Protein AF-A0A662HTF5-F1 (afdb_monomer_lite)

Secondary structure (DSSP, 8-state):
--HHHHHHHHHHHHHHHHHHHHHTT-PPPSEEEEEEEEEEEEETTTEEEEEEEEEEEEEEEEEEEEEEEEEE-SS-SEEEEESS--SEEEEETTEEEEEEEEEEEEEEEEEEEEEE-

Sequence (117 aa):
MDAESLAVACIILLLMFAFLSSTVAFSLPLEVTKNISRKVMIVPGKGVVYSETFVSITVEGKGIFSLADKTFVNGVDRVEFTGDRPERYFVDGGFVKVYWENVCVDGRKVINYKIVE

Foldseek 3Di:
DDPVVVVVVVVVVVVVVVVVVVVVPPKDFPDKDKDKDKDWDQDPPPGTPWIKIKIKIKTFDAFWDKDKDKDAADDFPDKAWDDDAFPDWDQDPRIIITIHGRDGDDGMDMTMMMTID

Radius of gyration: 23.74 Å; chains: 1; bounding box: 65×21×71 Å

Structure (mmCIF, N/CA/C/O backbone):
data_AF-A0A662HTF5-F1
#
_entry.id   AF-A0A662HTF5-F1
#
loop_
_atom_site.group_PDB
_atom_site.id
_atom_site.type_symbol
_atom_site.label_atom_id
_atom_site.label_alt_id
_atom_site.label_comp_id
_atom_site.label_asym_id
_atom_site.label_entity_id
_atom_site.label_seq_id
_atom_site.pdbx_PDB_ins_code
_atom_site.Cartn_x
_atom_site.Cartn_y
_atom_site.Cartn_z
_atom_site.occupancy
_atom_site.B_iso_or_equiv
_atom_site.auth_seq_id
_atom_site.auth_comp_id
_atom_site.auth_asym_id
_atom_site.auth_atom_id
_atom_site.pdbx_PDB_model_num
ATOM 1 N N . MET A 1 1 ? 45.697 1.147 -38.618 1.00 60.81 1 MET A N 1
ATOM 2 C CA . MET A 1 1 ? 44.272 0.828 -38.419 1.00 60.81 1 MET A CA 1
ATOM 3 C C . MET A 1 1 ? 43.563 1.298 -39.670 1.00 60.81 1 MET A C 1
ATOM 5 O O . MET A 1 1 ? 43.687 2.473 -39.995 1.00 60.81 1 MET A O 1
ATOM 9 N N . ASP A 1 2 ? 42.994 0.381 -40.441 1.00 83.12 2 ASP A N 1
ATOM 10 C CA . ASP A 1 2 ? 42.270 0.711 -41.670 1.00 83.12 2 ASP A CA 1
ATOM 11 C C . ASP A 1 2 ? 40.880 1.286 -41.345 1.00 83.12 2 ASP A C 1
ATOM 13 O O . ASP A 1 2 ? 40.385 1.194 -40.217 1.00 83.12 2 ASP A O 1
ATOM 17 N N . ALA A 1 3 ? 40.273 1.952 -42.330 1.00 79.81 3 ALA A N 1
ATOM 18 C CA . ALA A 1 3 ? 38.969 2.597 -42.174 1.00 79.81 3 ALA A CA 1
ATOM 19 C C . ALA A 1 3 ? 37.864 1.596 -41.789 1.00 79.81 3 ALA A C 1
ATOM 21 O O . ALA A 1 3 ? 36.930 1.948 -41.070 1.00 79.81 3 ALA A O 1
ATOM 22 N N . GLU A 1 4 ? 38.008 0.341 -42.215 1.00 82.50 4 GLU A N 1
ATOM 23 C CA . GLU A 1 4 ? 37.088 -0.750 -41.901 1.00 82.50 4 GLU A CA 1
ATOM 24 C C . GLU A 1 4 ? 37.171 -1.153 -40.424 1.00 82.50 4 GLU A C 1
ATOM 26 O O . GLU A 1 4 ? 36.140 -1.219 -39.752 1.00 82.50 4 GLU A O 1
ATOM 31 N N . SER A 1 5 ? 38.376 -1.308 -39.864 1.00 84.38 5 SER A N 1
ATOM 32 C CA . SER A 1 5 ? 38.553 -1.590 -38.431 1.00 84.38 5 SER A CA 1
ATOM 33 C C . SER A 1 5 ? 38.030 -0.456 -37.547 1.00 84.38 5 SER A C 1
ATOM 35 O O . SER A 1 5 ? 37.474 -0.713 -36.478 1.00 84.38 5 SER A O 1
ATOM 37 N N . LEU A 1 6 ? 38.171 0.800 -37.987 1.00 86.62 6 LEU A N 1
ATOM 38 C CA . LEU A 1 6 ? 37.622 1.958 -37.276 1.00 86.62 6 LEU A CA 1
ATOM 39 C C . LEU A 1 6 ? 36.083 1.943 -37.289 1.00 86.62 6 LEU A C 1
ATOM 41 O O . LEU A 1 6 ? 35.461 2.153 -36.249 1.00 86.62 6 LEU A O 1
ATOM 45 N N . ALA A 1 7 ? 35.468 1.645 -38.438 1.00 88.25 7 ALA A N 1
ATOM 46 C CA . ALA A 1 7 ? 34.015 1.567 -38.571 1.00 88.25 7 ALA A CA 1
ATOM 47 C C . ALA A 1 7 ? 33.415 0.452 -37.700 1.00 88.25 7 ALA A C 1
ATOM 49 O O . ALA A 1 7 ? 32.423 0.676 -37.004 1.00 88.25 7 ALA A O 1
ATOM 50 N N . VAL A 1 8 ? 34.049 -0.725 -37.672 1.00 91.62 8 VAL A N 1
ATOM 51 C CA . VAL A 1 8 ? 33.624 -1.850 -36.824 1.00 91.62 8 VAL A CA 1
ATOM 52 C C . VAL A 1 8 ? 33.725 -1.488 -35.341 1.00 91.62 8 VAL A C 1
ATOM 54 O O . VAL A 1 8 ? 32.776 -1.720 -34.590 1.00 91.62 8 VAL A O 1
ATOM 57 N N . ALA A 1 9 ? 34.822 -0.854 -34.916 1.00 89.75 9 ALA A N 1
ATOM 58 C CA . ALA A 1 9 ? 34.984 -0.399 -33.536 1.00 89.75 9 ALA A CA 1
ATOM 59 C C . ALA A 1 9 ? 33.907 0.625 -33.133 1.00 89.75 9 ALA A C 1
ATOM 61 O O . ALA A 1 9 ? 33.345 0.531 -32.040 1.00 89.75 9 ALA A O 1
ATOM 62 N N . CYS A 1 10 ? 33.564 1.561 -34.024 1.00 89.31 10 CYS A N 1
ATOM 63 C CA . CYS A 1 10 ? 32.491 2.527 -33.789 1.00 89.31 10 CYS A CA 1
ATOM 64 C C . CYS A 1 10 ? 31.121 1.854 -33.647 1.00 89.31 10 CYS A C 1
ATOM 66 O O . CYS A 1 10 ? 30.375 2.213 -32.740 1.00 89.31 10 CYS A O 1
ATOM 68 N N . ILE A 1 11 ? 30.794 0.868 -34.489 1.00 93.19 11 ILE A N 1
ATOM 69 C CA . ILE A 1 11 ? 29.520 0.133 -34.410 1.00 93.19 11 ILE A CA 1
ATOM 70 C C . ILE A 1 11 ? 29.416 -0.631 -33.086 1.00 93.19 11 ILE A C 1
ATOM 72 O O . ILE A 1 11 ? 28.385 -0.558 -32.419 1.00 93.19 11 ILE A O 1
ATOM 76 N N . ILE A 1 12 ? 30.485 -1.319 -32.672 1.00 92.38 12 ILE A N 1
ATOM 77 C CA . ILE A 1 12 ? 30.524 -2.048 -31.395 1.00 92.38 12 ILE A CA 1
ATOM 78 C C . ILE A 1 12 ? 30.330 -1.084 -30.220 1.00 92.38 12 ILE A C 1
ATOM 80 O O . ILE A 1 12 ? 29.531 -1.361 -29.326 1.00 92.38 12 ILE A O 1
ATOM 84 N N . LEU A 1 13 ? 31.004 0.070 -30.240 1.00 91.31 13 LEU A N 1
ATOM 85 C CA . LEU A 1 13 ? 30.858 1.092 -29.204 1.00 91.31 13 LEU A CA 1
ATOM 86 C C . LEU A 1 13 ? 29.418 1.625 -29.134 1.00 91.31 13 LEU A C 1
ATOM 88 O O . LEU A 1 13 ? 28.883 1.807 -28.043 1.00 91.31 13 LEU A O 1
ATOM 92 N N . LEU A 1 14 ? 28.777 1.837 -30.285 1.00 91.88 14 LEU A N 1
ATOM 93 C CA . LEU A 1 14 ? 27.408 2.348 -30.388 1.00 91.88 14 LEU A CA 1
ATOM 94 C C . LEU A 1 14 ? 26.386 1.324 -29.876 1.00 91.88 14 LEU A C 1
ATOM 96 O O . LEU A 1 14 ? 25.476 1.681 -29.128 1.00 91.88 14 LEU A O 1
ATOM 100 N N . LEU A 1 15 ? 26.583 0.043 -30.199 1.00 90.00 15 LE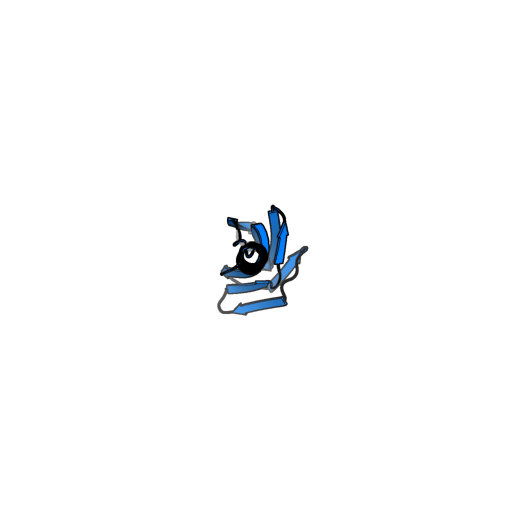U A N 1
ATOM 101 C CA . LEU A 1 15 ? 25.787 -1.062 -29.662 1.00 90.00 15 LEU A CA 1
ATOM 102 C C . LEU A 1 15 ? 25.965 -1.202 -28.148 1.00 90.00 15 LEU A C 1
ATOM 104 O O . LEU A 1 15 ? 24.976 -1.350 -27.435 1.00 90.00 15 LEU A O 1
ATOM 108 N N . MET A 1 16 ? 27.196 -1.088 -27.640 1.00 87.38 16 MET A N 1
ATOM 109 C CA . MET A 1 16 ? 27.455 -1.071 -26.199 1.00 87.38 16 MET A CA 1
ATOM 110 C C . MET A 1 16 ? 26.764 0.105 -25.507 1.00 87.38 16 MET A C 1
ATOM 112 O O . MET A 1 16 ? 26.178 -0.084 -24.445 1.00 87.38 16 MET A O 1
ATOM 116 N N . PHE A 1 17 ? 26.790 1.300 -26.103 1.00 83.94 17 PHE A N 1
ATOM 117 C CA . PHE A 1 17 ? 26.126 2.483 -25.552 1.00 83.94 17 PHE A CA 1
ATOM 118 C C . PHE A 1 17 ? 24.601 2.333 -25.536 1.00 83.94 17 PHE A C 1
ATOM 120 O O . PHE A 1 17 ? 23.962 2.690 -24.547 1.00 83.9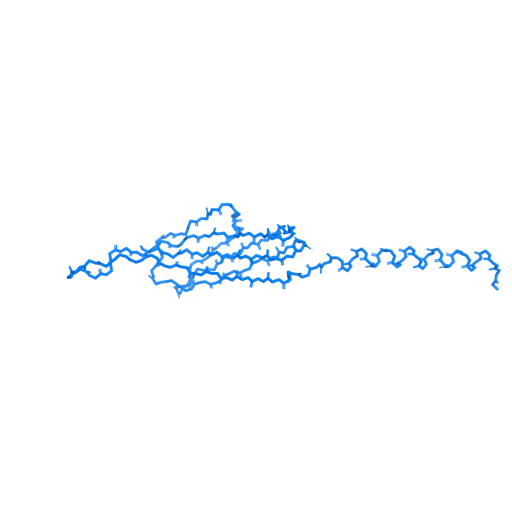4 17 PHE A O 1
ATOM 127 N N . ALA A 1 18 ? 24.021 1.770 -26.600 1.00 81.06 18 ALA A N 1
ATOM 128 C CA . ALA A 1 18 ? 22.594 1.463 -26.678 1.00 81.06 18 ALA A CA 1
ATOM 129 C C . ALA A 1 18 ? 22.176 0.394 -25.653 1.00 81.06 18 ALA A C 1
ATOM 131 O O . ALA A 1 18 ? 21.107 0.486 -25.050 1.00 81.06 18 ALA A O 1
ATOM 132 N N . PHE A 1 19 ? 23.034 -0.599 -25.410 1.00 77.12 19 PHE A N 1
ATOM 133 C CA . PHE A 1 19 ? 22.785 -1.615 -24.392 1.00 77.12 19 PHE A CA 1
ATOM 134 C C . PHE A 1 19 ? 22.884 -1.021 -22.980 1.00 77.12 19 PHE A C 1
ATOM 136 O O . PHE A 1 19 ? 21.988 -1.230 -22.164 1.00 77.12 19 PHE A O 1
ATOM 143 N N . LEU A 1 20 ? 23.903 -0.199 -22.703 1.00 72.06 20 LEU A N 1
ATOM 144 C CA . LEU A 1 20 ? 24.056 0.477 -21.411 1.00 72.06 20 LEU A CA 1
ATOM 145 C C . LEU A 1 20 ? 22.878 1.411 -21.110 1.00 72.06 20 LEU A C 1
ATOM 147 O O . LEU A 1 20 ? 22.326 1.351 -20.013 1.00 72.06 20 LEU A O 1
ATOM 151 N N . SER A 1 21 ? 22.446 2.230 -22.072 1.00 64.38 21 SER A N 1
ATOM 152 C CA . SER A 1 21 ? 21.323 3.154 -21.871 1.00 64.38 21 SER A CA 1
ATOM 153 C C . SER A 1 21 ? 20.007 2.426 -21.585 1.00 64.38 21 SER A C 1
ATOM 155 O O . SER A 1 21 ? 19.214 2.908 -20.777 1.00 64.38 21 SER A O 1
ATOM 157 N N . SER A 1 22 ? 19.809 1.230 -22.149 1.00 60.09 22 SER A N 1
ATOM 158 C CA . SER A 1 22 ? 18.644 0.393 -21.839 1.00 60.09 22 SER A CA 1
ATOM 159 C C . SER A 1 22 ? 18.644 -0.133 -20.397 1.00 60.09 22 SER A C 1
ATOM 161 O O . SER A 1 22 ? 17.584 -0.261 -19.789 1.00 60.09 22 SER A O 1
ATOM 163 N N . THR A 1 23 ? 19.822 -0.367 -19.808 1.00 55.69 23 THR A N 1
ATOM 164 C CA . THR A 1 23 ? 19.944 -0.863 -18.425 1.00 55.69 23 THR A CA 1
ATOM 165 C C . THR A 1 23 ? 19.801 0.226 -17.362 1.00 55.69 23 THR A C 1
ATOM 167 O O . THR A 1 23 ? 19.430 -0.076 -16.234 1.00 55.69 23 THR A O 1
ATOM 170 N N . VAL A 1 24 ? 20.019 1.503 -17.699 1.00 52.19 24 VAL A N 1
ATOM 171 C CA . VAL A 1 24 ? 19.830 2.631 -16.759 1.00 52.19 24 VAL A CA 1
ATOM 172 C C . VAL A 1 24 ? 18.341 2.960 -16.545 1.00 52.19 24 VAL A C 1
ATOM 174 O O . VAL A 1 24 ? 17.990 3.746 -15.671 1.00 52.19 24 VAL A O 1
ATOM 177 N N . ALA A 1 25 ? 17.430 2.292 -17.259 1.00 50.84 25 ALA A N 1
ATOM 178 C CA . ALA A 1 25 ? 15.989 2.395 -17.039 1.00 50.84 25 ALA A CA 1
ATOM 179 C C . ALA A 1 25 ? 15.474 1.614 -15.806 1.00 50.84 25 ALA A C 1
ATOM 181 O O . ALA A 1 25 ? 14.269 1.398 -15.681 1.00 50.84 25 ALA A O 1
ATOM 182 N N . PHE A 1 26 ? 16.343 1.245 -14.857 1.00 52.50 26 PHE A N 1
ATOM 183 C CA . PHE A 1 26 ? 15.935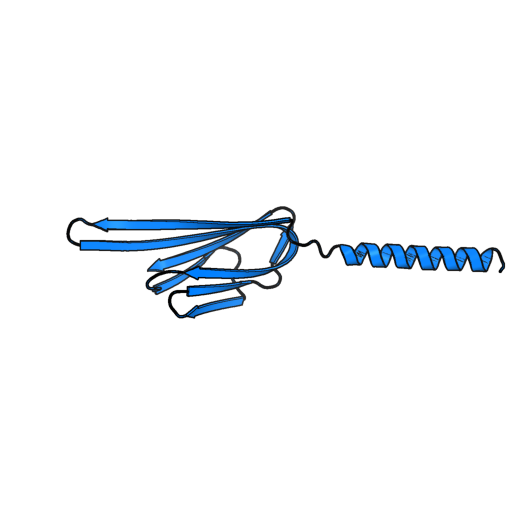 1.043 -13.463 1.00 52.50 26 PHE A CA 1
ATOM 184 C C . PHE A 1 26 ? 15.606 2.411 -12.859 1.00 52.50 26 PHE A C 1
ATOM 186 O O . PHE A 1 26 ? 16.363 2.969 -12.065 1.00 52.50 26 PHE A O 1
ATOM 193 N N . SER A 1 27 ? 14.495 3.004 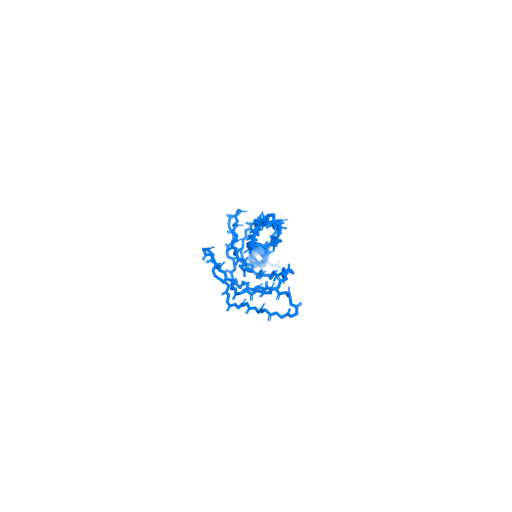-13.302 1.00 57.91 27 SER A N 1
ATOM 194 C CA . SER A 1 27 ? 14.019 4.242 -12.702 1.00 57.91 27 SER A CA 1
ATOM 195 C C . SER A 1 27 ? 13.627 3.911 -11.270 1.00 57.91 27 SER A C 1
ATOM 197 O O . SER A 1 27 ? 12.873 2.971 -11.053 1.00 57.91 27 SER A O 1
ATOM 199 N N . LEU A 1 28 ? 14.215 4.608 -10.301 1.00 62.09 28 LEU A N 1
ATOM 200 C CA . LEU A 1 28 ? 13.739 4.642 -8.920 1.00 62.09 28 LEU A CA 1
ATOM 201 C C . LEU A 1 28 ? 12.343 5.292 -8.910 1.00 62.09 28 LEU A C 1
ATOM 203 O O . LEU A 1 28 ? 12.057 6.096 -9.805 1.00 62.09 28 LEU A O 1
ATOM 207 N N . PRO A 1 29 ? 11.467 4.984 -7.935 1.00 67.06 29 PRO A N 1
ATOM 208 C CA . PRO A 1 29 ? 10.217 5.721 -7.835 1.00 67.06 29 PRO A CA 1
ATOM 209 C C . PRO A 1 29 ? 10.567 7.198 -7.618 1.00 67.06 29 PRO A C 1
ATOM 211 O O . PRO A 1 29 ? 11.420 7.524 -6.792 1.00 67.06 29 PRO A O 1
ATOM 214 N N . LEU A 1 30 ? 9.953 8.073 -8.411 1.00 77.44 30 LEU A N 1
ATOM 215 C CA . LEU A 1 30 ? 10.161 9.517 -8.346 1.00 77.44 30 LEU A CA 1
ATOM 216 C C . LEU A 1 30 ? 9.706 10.048 -6.985 1.00 77.44 30 LEU A C 1
ATOM 218 O O . LEU A 1 30 ? 10.394 10.859 -6.369 1.00 77.44 30 LEU A O 1
ATOM 222 N N . GLU A 1 31 ? 8.564 9.548 -6.516 1.00 87.31 31 GLU A N 1
ATOM 223 C CA . GLU A 1 31 ? 7.976 9.919 -5.238 1.00 87.31 31 GLU A CA 1
ATOM 224 C C . GLU A 1 31 ? 7.202 8.739 -4.638 1.00 87.31 31 GLU A C 1
ATOM 226 O O . GLU A 1 31 ? 6.541 7.975 -5.346 1.00 87.31 31 GLU A O 1
ATOM 231 N N . VAL A 1 32 ? 7.281 8.587 -3.313 1.00 91.12 32 VAL A N 1
ATOM 232 C CA . VAL A 1 32 ? 6.442 7.656 -2.551 1.00 91.12 32 VAL A CA 1
ATOM 233 C C . VAL A 1 32 ? 5.786 8.419 -1.407 1.00 91.12 32 VAL A C 1
ATOM 235 O O . VAL A 1 32 ? 6.460 8.856 -0.474 1.00 91.12 32 VAL A O 1
ATOM 238 N N . THR A 1 33 ? 4.463 8.546 -1.453 1.00 95.81 33 THR A N 1
ATOM 239 C CA . THR A 1 33 ? 3.668 9.265 -0.452 1.00 95.81 33 THR A CA 1
ATOM 240 C C . THR A 1 33 ? 2.785 8.283 0.306 1.00 95.81 33 THR A C 1
ATOM 242 O O . THR A 1 33 ? 2.015 7.533 -0.294 1.00 95.81 33 THR A O 1
ATOM 245 N N . LYS A 1 34 ? 2.835 8.313 1.639 1.00 95.69 34 LYS A N 1
ATOM 246 C CA . LYS A 1 34 ? 1.951 7.520 2.502 1.00 95.69 34 LYS A CA 1
ATOM 247 C C . LYS A 1 34 ? 0.923 8.420 3.176 1.00 95.69 34 LYS A C 1
ATOM 249 O O . LYS A 1 34 ? 1.285 9.397 3.825 1.00 95.69 34 LYS A O 1
ATOM 254 N N . ASN A 1 35 ? -0.346 8.047 3.080 1.00 96.50 35 ASN A N 1
ATOM 255 C CA . ASN A 1 35 ? -1.447 8.660 3.807 1.00 96.50 35 ASN A CA 1
ATOM 256 C C . ASN A 1 35 ? -2.088 7.626 4.740 1.00 96.50 35 ASN A C 1
ATOM 258 O O . ASN A 1 35 ? -2.387 6.503 4.331 1.00 96.50 35 ASN A O 1
ATOM 262 N N . ILE A 1 36 ? -2.285 8.010 5.999 1.00 94.81 36 ILE A N 1
ATOM 263 C CA . ILE A 1 36 ? -2.956 7.201 7.011 1.00 94.81 36 ILE A CA 1
ATOM 264 C C . ILE A 1 36 ? -4.147 8.007 7.508 1.00 94.81 36 ILE A C 1
ATOM 266 O O . ILE A 1 36 ? -3.983 9.095 8.058 1.00 94.81 36 ILE A O 1
ATOM 270 N N . SER A 1 37 ? -5.343 7.455 7.351 1.00 94.19 37 SER A N 1
ATOM 271 C CA . SER A 1 37 ? -6.566 8.025 7.912 1.00 94.19 37 SER A CA 1
ATOM 272 C C . SER A 1 37 ? -7.190 7.041 8.889 1.00 94.19 37 SER A C 1
ATOM 274 O O . SER A 1 37 ? -7.111 5.830 8.699 1.00 94.19 37 SER A O 1
ATOM 276 N N . ARG A 1 38 ? -7.791 7.550 9.964 1.00 91.50 38 ARG A N 1
ATOM 277 C CA . ARG A 1 38 ? -8.407 6.720 11.001 1.00 91.50 38 ARG A CA 1
ATOM 278 C C . ARG A 1 38 ? -9.846 7.149 11.221 1.00 91.50 38 ARG A C 1
ATOM 280 O O . ARG A 1 38 ? -10.121 8.332 11.411 1.00 91.50 38 ARG A O 1
ATOM 287 N N . LYS A 1 39 ? -10.756 6.182 11.223 1.00 91.75 39 LYS A N 1
ATOM 288 C CA . LYS A 1 39 ? -12.155 6.364 11.596 1.00 91.75 39 LYS A CA 1
ATOM 289 C C . LYS A 1 39 ? -12.353 5.784 12.986 1.00 91.75 39 LYS A C 1
ATOM 291 O O . LYS A 1 39 ? -12.234 4.579 13.163 1.00 91.75 39 LYS A O 1
ATOM 296 N N . VAL A 1 40 ? -12.670 6.638 13.953 1.00 89.69 40 VAL A N 1
ATOM 297 C CA . VAL A 1 40 ? -12.914 6.235 15.344 1.00 89.69 40 VAL A CA 1
ATOM 298 C C . VAL A 1 40 ? -14.353 6.573 15.709 1.00 89.69 40 VAL A C 1
ATOM 300 O O . VAL A 1 40 ? -14.800 7.696 15.478 1.00 89.69 40 VAL A O 1
ATOM 303 N N . MET A 1 41 ? -15.082 5.616 16.282 1.00 89.12 41 MET A N 1
ATOM 304 C CA . MET A 1 41 ? -16.394 5.862 16.879 1.00 89.12 41 MET A CA 1
ATOM 305 C C . MET A 1 41 ? -16.258 5.902 18.398 1.00 89.12 41 MET A C 1
ATOM 307 O O . MET A 1 41 ? -15.776 4.954 19.019 1.00 89.12 41 MET A O 1
ATOM 311 N N . ILE A 1 42 ? -16.712 7.004 18.990 1.00 89.88 42 ILE A N 1
ATOM 312 C CA . ILE A 1 42 ? -16.679 7.227 20.435 1.00 89.88 42 ILE A CA 1
ATOM 313 C C . ILE A 1 42 ? -18.118 7.316 20.933 1.00 89.88 42 ILE A C 1
ATOM 315 O O . ILE A 1 42 ? -18.907 8.106 20.414 1.00 89.88 42 ILE A O 1
ATOM 319 N N . VAL A 1 43 ? -18.456 6.517 21.944 1.00 92.94 43 VAL A N 1
ATOM 320 C CA . VAL A 1 43 ? -19.774 6.537 22.590 1.00 92.94 43 VAL A CA 1
ATOM 321 C C . VAL A 1 43 ? -19.635 7.112 24.005 1.00 92.94 43 VAL A C 1
ATOM 323 O O . VAL A 1 43 ? -18.812 6.611 24.782 1.00 92.94 43 VAL A O 1
ATOM 326 N N . PRO A 1 44 ? -20.435 8.133 24.382 1.00 88.88 44 PRO A N 1
ATOM 327 C CA . PRO A 1 44 ? -20.412 8.697 25.731 1.00 88.88 44 PRO A CA 1
ATOM 328 C C . PRO A 1 44 ? -20.579 7.617 26.807 1.00 88.88 44 PRO A C 1
ATOM 330 O O . PRO A 1 44 ? -21.471 6.775 26.723 1.00 88.88 44 PRO A O 1
ATOM 333 N N . GLY A 1 45 ? -19.693 7.613 27.805 1.00 89.12 45 GLY A N 1
ATOM 334 C CA . GLY A 1 45 ? -19.703 6.638 28.904 1.00 89.12 45 GLY A CA 1
ATOM 335 C C . GLY A 1 45 ? -19.176 5.234 28.570 1.00 89.12 45 GLY A C 1
ATOM 336 O O . GLY A 1 45 ? -18.999 4.444 29.491 1.00 89.12 45 GLY A O 1
ATOM 337 N N . LYS A 1 46 ? -18.892 4.915 27.297 1.00 84.06 46 LYS A N 1
ATOM 338 C CA . LYS A 1 46 ? -18.315 3.621 26.869 1.00 84.06 46 LYS A CA 1
ATOM 339 C C . LYS A 1 46 ? -16.905 3.731 26.279 1.00 84.06 46 LYS A C 1
ATOM 341 O O . LYS A 1 46 ? -16.202 2.731 26.226 1.00 84.06 46 LYS A O 1
ATOM 346 N N . GLY A 1 47 ? -16.487 4.925 25.856 1.00 85.44 47 GLY A N 1
ATOM 347 C CA . GLY A 1 47 ? -15.173 5.147 25.247 1.00 85.44 47 GLY A CA 1
ATOM 348 C C . GLY A 1 47 ? -15.156 4.829 23.749 1.00 85.44 47 GLY A C 1
ATOM 349 O O . GLY A 1 47 ? -16.157 5.034 23.057 1.00 85.44 47 GLY A O 1
ATOM 350 N N . VAL A 1 48 ? -14.006 4.380 23.240 1.00 82.00 48 VAL A N 1
ATOM 351 C CA . VAL A 1 48 ? -13.848 3.962 21.838 1.00 82.00 48 VAL A CA 1
ATOM 352 C C . VAL A 1 48 ? -14.537 2.615 21.650 1.00 82.00 48 VAL A C 1
ATOM 354 O O . VAL A 1 48 ? -14.183 1.648 22.314 1.00 82.00 48 VAL A O 1
ATOM 357 N N . VAL A 1 49 ? -15.522 2.556 20.756 1.00 84.75 49 VAL A N 1
ATOM 358 C CA . VAL A 1 49 ? -16.271 1.319 20.461 1.00 84.75 49 VAL A CA 1
ATOM 359 C C . VAL A 1 49 ? -15.879 0.691 19.128 1.00 84.75 49 VAL A C 1
ATOM 361 O O . VAL A 1 49 ? -16.279 -0.432 18.848 1.00 84.75 49 VAL A O 1
ATOM 364 N N . TYR A 1 50 ? -15.156 1.433 18.289 1.00 81.56 50 TYR A N 1
ATOM 365 C CA . TYR A 1 50 ? -14.769 0.997 16.954 1.00 81.56 50 TYR A CA 1
ATOM 366 C C . TYR A 1 50 ? -13.648 1.874 16.408 1.00 81.56 50 TYR A C 1
ATOM 368 O O . TYR A 1 50 ? -13.694 3.104 16.555 1.00 81.56 50 TYR A O 1
ATOM 376 N N . SER A 1 51 ? -12.674 1.257 15.745 1.00 86.00 51 SER A N 1
ATOM 377 C CA . SER A 1 51 ? -11.559 1.956 15.121 1.00 86.00 51 SER A CA 1
ATOM 378 C C . SER A 1 51 ? -11.097 1.231 13.853 1.00 86.00 51 SER A C 1
ATOM 380 O O . SER A 1 51 ? -10.702 0.073 13.873 1.00 86.00 51 SER A O 1
ATOM 382 N N . GLU A 1 52 ? -11.126 1.938 12.725 1.00 92.19 52 GLU A N 1
ATOM 383 C CA . GLU A 1 52 ? -10.543 1.477 11.464 1.00 92.19 52 GLU A CA 1
ATOM 384 C C . GLU A 1 52 ? -9.424 2.415 11.027 1.00 92.19 52 GLU A C 1
ATOM 386 O O . GLU A 1 52 ? -9.599 3.635 10.979 1.00 92.19 52 GLU A O 1
ATOM 391 N N . THR A 1 53 ? -8.285 1.842 10.655 1.00 93.81 53 THR A N 1
ATOM 392 C CA . THR A 1 53 ? -7.155 2.562 10.065 1.00 93.81 53 THR A CA 1
ATOM 393 C C . THR A 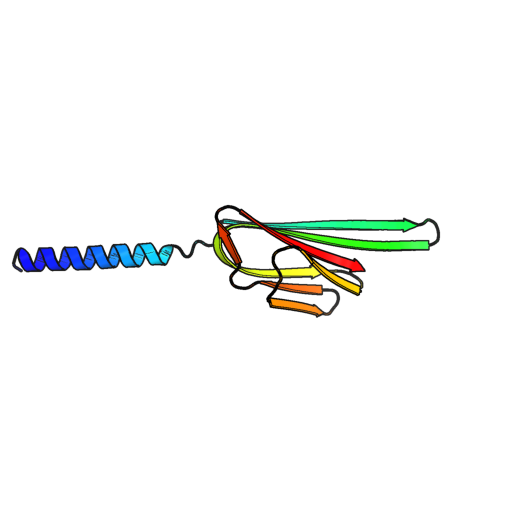1 53 ? -7.063 2.226 8.582 1.00 93.81 53 THR A C 1
ATOM 395 O O . THR A 1 53 ? -6.909 1.068 8.209 1.00 93.81 53 THR A O 1
ATOM 398 N N . PHE A 1 54 ? -7.125 3.237 7.724 1.00 95.38 54 PHE A N 1
ATOM 399 C CA . PHE A 1 54 ? -6.957 3.119 6.280 1.00 95.38 54 PHE A CA 1
ATOM 400 C C . PHE A 1 54 ? -5.585 3.649 5.891 1.00 95.38 54 PHE A C 1
ATOM 402 O O . PHE A 1 54 ? -5.242 4.793 6.201 1.00 95.38 54 PHE A O 1
ATOM 409 N N . VAL A 1 55 ? -4.818 2.829 5.185 1.00 96.31 55 VAL A N 1
ATOM 410 C CA . VAL A 1 55 ? -3.492 3.177 4.687 1.00 96.31 55 VAL A CA 1
ATOM 411 C C . VAL A 1 55 ? -3.528 3.208 3.167 1.00 96.31 55 VAL A C 1
ATOM 413 O O . VAL A 1 55 ? -3.963 2.251 2.526 1.00 96.31 55 VAL A O 1
ATOM 416 N N . SER A 1 56 ? -3.057 4.317 2.604 1.00 96.81 56 SER A N 1
ATOM 417 C CA . SER A 1 56 ? -2.909 4.527 1.169 1.00 96.81 56 SER A CA 1
ATOM 418 C C . SER A 1 56 ? -1.468 4.910 0.860 1.00 96.81 56 SER A C 1
ATOM 420 O O . SER A 1 56 ? -0.932 5.849 1.448 1.00 96.81 56 SER A O 1
ATOM 422 N N . ILE A 1 57 ? -0.829 4.177 -0.046 1.00 96.50 57 ILE A N 1
ATOM 423 C CA . ILE A 1 57 ? 0.536 4.434 -0.503 1.00 96.50 57 ILE A CA 1
ATOM 424 C C . ILE A 1 57 ? 0.462 4.779 -1.984 1.00 96.50 57 ILE A C 1
ATOM 426 O O . ILE A 1 57 ? 0.067 3.951 -2.804 1.00 96.50 57 ILE A O 1
ATOM 430 N N . THR A 1 58 ? 0.817 6.012 -2.324 1.00 95.94 58 THR A N 1
ATOM 431 C CA . THR A 1 58 ? 0.956 6.470 -3.706 1.00 95.94 58 THR A CA 1
ATOM 432 C C . THR A 1 58 ? 2.417 6.351 -4.113 1.00 95.94 58 THR A C 1
ATOM 434 O O . THR A 1 58 ? 3.288 6.876 -3.428 1.00 95.94 58 THR A O 1
ATOM 437 N N . VAL A 1 59 ? 2.675 5.666 -5.222 1.00 94.38 59 VAL A N 1
ATOM 438 C CA . VAL A 1 59 ? 3.994 5.545 -5.844 1.00 94.38 59 VAL A CA 1
ATOM 439 C C . VAL A 1 59 ? 3.925 6.213 -7.211 1.00 94.38 59 VAL A C 1
ATOM 441 O O . VAL A 1 59 ? 3.118 5.810 -8.052 1.00 94.38 59 VAL A O 1
ATOM 444 N N . GLU A 1 60 ? 4.756 7.222 -7.437 1.00 93.56 60 GLU A N 1
ATOM 445 C CA . GLU A 1 60 ? 4.914 7.887 -8.730 1.00 93.56 60 GLU A CA 1
ATOM 446 C C . GLU A 1 60 ? 6.256 7.500 -9.349 1.00 93.56 60 GLU A C 1
ATOM 448 O O . GLU A 1 60 ? 7.278 7.448 -8.667 1.00 93.56 60 GLU A O 1
ATOM 453 N N . GLY A 1 61 ? 6.270 7.187 -10.641 1.00 89.56 61 GLY A N 1
ATOM 454 C CA . GLY A 1 61 ? 7.468 6.720 -11.338 1.00 89.56 61 GLY A CA 1
ATOM 455 C C . GLY A 1 61 ? 7.153 5.752 -12.471 1.00 89.56 61 GLY A C 1
ATOM 456 O O . GLY A 1 61 ? 6.002 5.607 -12.882 1.00 89.56 61 GLY A O 1
ATOM 457 N N . LYS A 1 62 ? 8.184 5.085 -12.999 1.00 90.19 62 LYS A N 1
ATOM 458 C CA . LYS A 1 62 ? 8.017 4.115 -14.087 1.00 90.19 62 LYS A CA 1
ATOM 459 C C . LYS A 1 62 ? 8.939 2.912 -13.944 1.00 90.19 62 LYS A C 1
ATOM 461 O O . LYS A 1 62 ? 10.129 3.001 -14.227 1.00 90.19 62 LYS A O 1
ATOM 466 N N . GLY A 1 63 ? 8.413 1.764 -13.557 1.00 89.56 63 GLY A N 1
ATOM 467 C CA . GLY A 1 63 ? 9.236 0.576 -13.376 1.00 89.56 63 GLY A CA 1
ATOM 468 C C . GLY A 1 63 ? 8.594 -0.458 -12.475 1.00 89.56 63 GLY A C 1
ATOM 469 O O . GLY A 1 63 ? 7.395 -0.420 -12.210 1.00 89.56 63 GLY A O 1
ATOM 470 N N . ILE A 1 64 ? 9.418 -1.396 -12.026 1.00 90.44 64 ILE A N 1
ATOM 471 C CA . ILE A 1 64 ? 9.021 -2.487 -11.143 1.00 90.44 64 ILE A CA 1
ATOM 472 C C . ILE A 1 64 ? 9.773 -2.315 -9.823 1.00 90.44 64 ILE A C 1
ATOM 474 O O . ILE A 1 64 ? 11.002 -2.251 -9.815 1.00 90.44 64 ILE A O 1
ATOM 478 N N . PHE A 1 65 ? 9.032 -2.241 -8.718 1.00 87.44 65 PHE A N 1
ATOM 479 C CA . PHE A 1 65 ? 9.559 -1.909 -7.394 1.00 87.44 65 PHE A CA 1
ATOM 480 C C . PHE A 1 65 ? 9.181 -2.941 -6.340 1.00 87.44 65 PHE A C 1
ATOM 482 O O . PHE A 1 65 ? 8.119 -3.554 -6.408 1.00 87.44 65 PHE A O 1
ATOM 489 N N . SER A 1 66 ? 10.006 -3.065 -5.307 1.00 91.88 66 SER A N 1
ATOM 490 C CA . SER A 1 66 ? 9.574 -3.666 -4.046 1.00 91.88 66 SER A CA 1
ATOM 491 C C . SER A 1 66 ? 9.111 -2.559 -3.107 1.00 91.88 66 SER A C 1
ATOM 493 O O . SER A 1 66 ? 9.784 -1.537 -2.966 1.00 91.88 66 SER A O 1
ATOM 495 N N . LEU A 1 67 ? 7.974 -2.764 -2.451 1.00 93.25 67 LEU A N 1
ATOM 496 C CA . LEU A 1 67 ? 7.415 -1.832 -1.481 1.00 93.25 67 LEU A CA 1
ATOM 497 C C . LEU A 1 67 ? 7.300 -2.527 -0.129 1.00 93.25 67 LEU A C 1
ATOM 499 O O . LEU A 1 67 ? 6.764 -3.624 -0.024 1.00 93.25 67 LEU A O 1
ATOM 503 N N . ALA A 1 68 ? 7.776 -1.868 0.919 1.00 94.62 68 ALA A N 1
ATOM 504 C CA . ALA A 1 68 ? 7.585 -2.311 2.289 1.00 94.62 68 ALA A CA 1
ATOM 505 C C . ALA A 1 68 ? 6.928 -1.188 3.083 1.00 94.62 68 ALA A C 1
ATOM 507 O O . ALA A 1 68 ? 7.366 -0.040 3.015 1.00 94.62 68 ALA A O 1
ATOM 508 N N . ASP A 1 69 ? 5.905 -1.530 3.855 1.00 95.81 69 ASP A N 1
ATOM 509 C CA . ASP A 1 69 ? 5.236 -0.601 4.748 1.00 95.81 69 ASP A CA 1
ATOM 510 C C . ASP A 1 69 ? 5.189 -1.126 6.182 1.00 95.81 69 ASP A C 1
ATOM 512 O O . ASP A 1 69 ? 5.109 -2.330 6.431 1.00 95.81 69 ASP A O 1
ATOM 516 N N . LYS A 1 70 ? 5.231 -0.199 7.138 1.00 95.06 70 LYS A N 1
ATOM 517 C CA . LYS A 1 70 ? 5.102 -0.473 8.567 1.00 95.06 70 LYS A CA 1
ATOM 518 C C . LYS A 1 70 ? 4.186 0.572 9.197 1.00 95.06 70 LYS A C 1
ATOM 520 O O . LYS A 1 70 ? 4.477 1.768 9.155 1.00 95.06 70 LYS A O 1
ATOM 525 N N . THR A 1 71 ? 3.098 0.122 9.813 1.00 94.62 71 THR A N 1
ATOM 526 C CA . THR A 1 71 ? 2.105 0.983 10.473 1.00 94.62 71 THR A CA 1
ATOM 527 C C . THR A 1 71 ? 1.875 0.504 11.897 1.00 94.62 71 THR A C 1
ATOM 529 O O . THR A 1 71 ? 1.635 -0.680 12.112 1.00 94.62 71 THR A O 1
ATOM 532 N N . PHE A 1 72 ? 1.968 1.410 12.871 1.00 90.69 72 PHE A N 1
ATOM 533 C CA . PHE A 1 72 ? 1.619 1.110 14.260 1.00 90.69 72 PHE A CA 1
ATOM 534 C C . PHE A 1 72 ? 0.108 1.231 14.463 1.00 90.69 72 PHE A C 1
ATOM 536 O O . PHE A 1 72 ? -0.470 2.257 14.100 1.00 90.69 72 PHE A O 1
ATOM 543 N N . VAL A 1 73 ? -0.507 0.206 15.049 1.00 86.62 73 VAL A N 1
ATOM 544 C CA . VAL A 1 73 ? -1.942 0.113 15.339 1.00 86.62 73 VAL A CA 1
ATOM 545 C C . VAL A 1 73 ? -2.131 -0.628 16.664 1.00 86.62 73 VAL A C 1
ATOM 547 O O . VAL A 1 73 ? -1.451 -1.622 16.930 1.00 86.62 73 VAL A O 1
ATOM 550 N N . ASN A 1 74 ? -3.013 -0.119 17.526 1.00 80.62 74 ASN A N 1
ATOM 551 C CA . ASN A 1 74 ? -3.160 -0.634 18.884 1.00 80.62 74 ASN A CA 1
ATOM 552 C C . ASN A 1 74 ? -4.324 -1.623 18.952 1.00 80.62 74 ASN A C 1
ATOM 554 O O . ASN A 1 74 ? -5.476 -1.206 18.938 1.00 80.62 74 ASN A O 1
ATOM 558 N N . GLY A 1 75 ? -4.010 -2.915 19.064 1.00 80.94 75 GLY A N 1
ATOM 559 C CA . GLY A 1 75 ? -4.990 -3.979 18.842 1.00 80.94 75 GLY A CA 1
ATOM 560 C C . GLY A 1 75 ? -5.213 -4.159 17.343 1.00 80.94 75 GLY A C 1
ATOM 561 O O . GLY A 1 75 ? -5.439 -3.197 16.626 1.00 80.94 75 GLY A O 1
ATOM 562 N N . VAL A 1 76 ? -5.046 -5.374 16.835 1.00 85.38 76 VAL A N 1
ATOM 563 C CA . VAL A 1 76 ? -5.274 -5.672 15.417 1.00 85.38 76 VAL A CA 1
ATOM 564 C C . VAL A 1 76 ? -6.108 -6.932 15.362 1.00 85.38 76 VAL A C 1
ATOM 566 O O . VAL A 1 76 ? -5.601 -8.012 15.667 1.00 85.38 76 VAL A O 1
ATOM 569 N N . ASP A 1 77 ? -7.357 -6.790 14.941 1.00 84.56 77 ASP A N 1
ATOM 570 C CA . ASP A 1 77 ? -8.247 -7.926 14.730 1.00 84.56 77 ASP A CA 1
ATOM 571 C C . ASP A 1 77 ? -7.998 -8.537 13.355 1.00 84.56 77 ASP A C 1
ATOM 573 O O . ASP A 1 77 ? -7.834 -9.749 13.203 1.00 84.56 77 ASP A O 1
ATOM 577 N N . ARG A 1 78 ? -7.955 -7.687 12.323 1.00 89.19 78 ARG A N 1
ATOM 578 C CA . ARG A 1 78 ? -7.735 -8.126 10.943 1.00 89.19 78 ARG A CA 1
ATOM 579 C C . ARG A 1 78 ? -7.155 -7.036 10.055 1.00 89.19 78 ARG A C 1
ATOM 581 O O . ARG A 1 78 ? -7.364 -5.844 10.272 1.00 89.19 78 ARG A O 1
ATOM 588 N N . VAL A 1 79 ? -6.482 -7.475 8.995 1.00 92.25 79 VAL A N 1
ATOM 589 C CA . VAL A 1 79 ? -5.982 -6.617 7.916 1.00 92.25 79 VAL A CA 1
ATOM 590 C C . VAL A 1 79 ? -6.690 -7.007 6.620 1.00 92.25 79 VAL A C 1
ATOM 592 O O . VAL A 1 79 ? -6.715 -8.178 6.247 1.00 92.25 79 VAL A O 1
ATOM 595 N N . GLU A 1 80 ? -7.288 -6.033 5.944 1.00 94.50 80 GLU A N 1
ATOM 596 C CA . GLU A 1 80 ? -8.020 -6.199 4.690 1.00 94.50 80 GLU A CA 1
ATOM 597 C C . GLU A 1 80 ? -7.295 -5.458 3.560 1.00 94.50 80 GLU A C 1
ATOM 599 O O . GLU A 1 80 ? -7.014 -4.265 3.661 1.00 94.50 80 GLU A O 1
ATOM 604 N N . PHE A 1 81 ? -7.021 -6.144 2.452 1.00 92.69 81 PHE A N 1
ATOM 605 C CA . PHE A 1 81 ? -6.345 -5.572 1.284 1.00 92.69 81 PHE A CA 1
ATOM 606 C C . PHE A 1 81 ? -7.342 -5.344 0.149 1.00 92.69 81 PHE A C 1
ATOM 608 O O . PHE A 1 81 ? -8.170 -6.215 -0.127 1.00 92.69 81 PHE A O 1
ATOM 615 N N . THR A 1 82 ? -7.250 -4.197 -0.531 1.00 88.44 82 THR A N 1
ATOM 616 C CA . THR A 1 82 ? -8.094 -3.879 -1.695 1.00 88.44 82 THR A CA 1
ATOM 617 C C . THR A 1 82 ? -7.217 -3.586 -2.906 1.00 88.44 82 THR A C 1
ATOM 619 O O . THR A 1 82 ? -6.367 -2.702 -2.853 1.00 88.44 82 THR A O 1
ATOM 622 N N . GLY A 1 83 ? -7.444 -4.302 -4.009 1.00 88.25 83 GLY A N 1
ATOM 623 C CA . GLY A 1 83 ? -6.605 -4.197 -5.204 1.00 88.25 83 GLY A CA 1
ATOM 624 C C . GLY A 1 83 ? -5.334 -5.036 -5.073 1.00 88.25 83 GLY A C 1
ATOM 625 O O . GLY A 1 83 ? -5.424 -6.259 -4.945 1.00 88.25 83 GLY A O 1
ATOM 626 N N . ASP A 1 84 ? -4.169 -4.387 -5.116 1.00 88.44 84 ASP A N 1
ATOM 627 C CA . ASP A 1 84 ? -2.861 -5.044 -5.057 1.00 88.44 84 ASP A CA 1
ATOM 628 C C . ASP A 1 84 ? -2.627 -5.736 -3.706 1.00 88.44 84 ASP A C 1
ATOM 630 O O . ASP A 1 84 ? -2.450 -5.097 -2.662 1.00 88.44 84 ASP A O 1
ATOM 634 N N . ARG A 1 85 ? -2.604 -7.070 -3.728 1.00 93.00 85 ARG A N 1
ATOM 635 C CA . ARG A 1 85 ? -2.332 -7.879 -2.538 1.00 93.00 85 ARG A CA 1
ATOM 636 C C . ARG A 1 85 ? -0.827 -8.000 -2.297 1.00 93.00 85 ARG A C 1
ATOM 638 O O . ARG A 1 85 ? -0.092 -8.180 -3.264 1.00 93.00 85 ARG A O 1
ATOM 645 N N . PRO A 1 86 ? -0.381 -7.934 -1.034 1.00 95.88 86 PRO A N 1
ATOM 646 C CA . PRO A 1 86 ? 1.009 -8.198 -0.692 1.00 95.88 86 PRO A CA 1
ATOM 647 C C . PRO A 1 86 ? 1.323 -9.688 -0.799 1.00 95.88 86 PRO A C 1
ATOM 649 O O . PRO A 1 86 ? 0.443 -10.528 -0.590 1.00 95.88 86 PRO A O 1
ATOM 652 N N . GLU A 1 87 ? 2.586 -10.035 -1.023 1.00 96.62 87 GLU A N 1
ATOM 653 C CA . GLU A 1 87 ? 3.050 -11.423 -0.925 1.00 96.62 87 GLU A CA 1
ATOM 654 C C . GLU A 1 87 ? 3.085 -11.867 0.534 1.00 96.62 87 GLU A C 1
ATOM 656 O O . GLU A 1 87 ? 2.864 -13.039 0.837 1.00 96.62 87 GLU A O 1
ATOM 661 N N . ARG A 1 88 ? 3.362 -10.937 1.456 1.00 95.75 88 ARG A N 1
ATOM 662 C CA . ARG A 1 88 ? 3.421 -11.227 2.890 1.00 95.75 88 ARG A CA 1
ATOM 663 C C . ARG A 1 88 ? 3.060 -10.024 3.748 1.00 95.75 88 ARG A C 1
ATOM 665 O O . ARG A 1 88 ? 3.415 -8.883 3.450 1.00 95.75 88 ARG A O 1
ATOM 672 N N . TYR A 1 89 ? 2.421 -10.306 4.876 1.00 95.44 89 TYR A N 1
ATOM 673 C CA . TYR A 1 89 ? 2.235 -9.345 5.953 1.00 95.44 89 TYR A CA 1
ATOM 674 C C . TYR A 1 89 ? 2.394 -10.024 7.314 1.00 95.44 8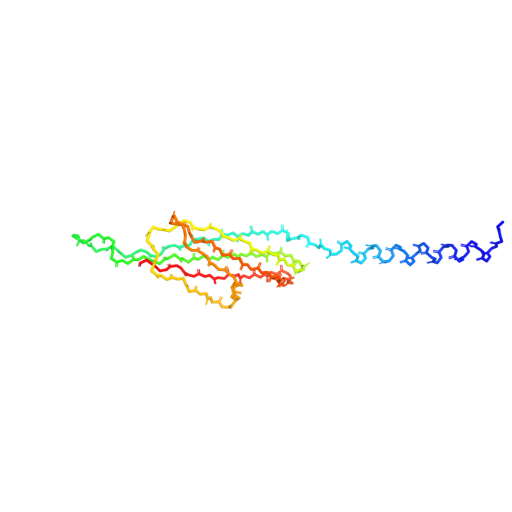9 TYR A C 1
ATOM 676 O O . TYR A 1 89 ? 2.174 -11.226 7.453 1.00 95.44 89 TYR A O 1
ATOM 684 N N . PHE A 1 90 ? 2.788 -9.243 8.316 1.00 94.31 90 PHE A N 1
ATOM 685 C CA . PHE A 1 90 ? 3.003 -9.704 9.684 1.00 94.31 90 PHE A CA 1
ATOM 686 C C . PHE A 1 90 ? 2.416 -8.696 10.663 1.00 94.31 90 PHE A C 1
ATOM 688 O O . PHE A 1 90 ? 2.507 -7.487 10.443 1.00 94.31 90 PHE A O 1
ATOM 695 N N . VAL A 1 91 ? 1.868 -9.201 11.764 1.00 92.62 91 VAL A N 1
ATOM 696 C CA . VAL A 1 91 ? 1.436 -8.393 12.905 1.00 92.62 91 VAL A CA 1
ATOM 697 C C . VAL A 1 91 ? 2.336 -8.748 14.080 1.00 92.62 91 VAL A C 1
ATOM 699 O O . VAL A 1 91 ? 2.376 -9.900 14.500 1.00 92.62 91 VAL A O 1
ATOM 702 N N . ASP A 1 92 ? 3.105 -7.778 14.564 1.00 89.56 92 ASP A N 1
ATOM 703 C CA . ASP A 1 92 ? 4.113 -7.991 15.604 1.00 89.56 92 ASP A CA 1
ATOM 704 C C . ASP A 1 92 ? 4.310 -6.715 16.433 1.00 89.56 92 ASP A C 1
ATOM 706 O O . ASP A 1 92 ? 4.558 -5.641 15.881 1.00 89.56 92 ASP A O 1
ATOM 710 N N . GLY A 1 93 ? 4.175 -6.825 17.758 1.00 85.56 93 GLY A N 1
ATOM 711 C CA . GLY A 1 93 ? 4.395 -5.717 18.695 1.00 85.56 93 GLY A CA 1
ATOM 712 C C . GLY A 1 93 ? 3.539 -4.470 18.433 1.00 85.56 93 GLY A C 1
ATOM 713 O O . GLY A 1 93 ? 4.034 -3.356 18.588 1.00 85.56 93 GLY A O 1
ATOM 714 N N . GLY A 1 94 ? 2.292 -4.634 17.973 1.00 87.12 94 GLY A N 1
ATOM 715 C CA . GLY A 1 94 ? 1.420 -3.513 17.584 1.00 87.12 94 GLY A CA 1
ATOM 716 C C . GLY A 1 94 ? 1.779 -2.877 16.236 1.00 87.12 94 GLY A C 1
ATOM 717 O O . GLY A 1 94 ? 1.267 -1.820 15.890 1.00 87.12 94 GLY A O 1
ATOM 718 N N . PHE A 1 95 ? 2.662 -3.493 15.449 1.00 92.69 95 PHE A N 1
ATOM 719 C CA . PHE A 1 95 ? 2.953 -3.061 14.087 1.00 92.69 95 PHE A CA 1
ATOM 720 C C . PHE A 1 95 ? 2.387 -4.041 13.071 1.00 92.69 95 PHE A C 1
ATOM 722 O O . PHE A 1 95 ? 2.646 -5.241 13.140 1.00 92.69 95 PHE A O 1
ATOM 729 N N . VAL A 1 96 ? 1.707 -3.503 12.065 1.00 95.00 96 VAL A N 1
ATOM 730 C CA . VAL A 1 96 ? 1.397 -4.201 10.820 1.00 95.00 96 VAL A CA 1
ATOM 731 C C . VAL A 1 96 ? 2.517 -3.897 9.829 1.00 95.00 96 VAL A C 1
ATOM 733 O O . VAL A 1 96 ? 2.753 -2.736 9.487 1.00 95.00 96 VAL A O 1
ATOM 736 N N . LYS A 1 97 ? 3.244 -4.934 9.408 1.00 96.12 97 LYS A N 1
ATOM 737 C CA . LYS A 1 97 ? 4.309 -4.875 8.396 1.00 96.12 97 LYS A CA 1
ATOM 738 C C . LYS A 1 97 ? 3.797 -5.541 7.127 1.00 96.12 97 LYS A C 1
ATOM 740 O O . LYS A 1 97 ? 3.356 -6.685 7.198 1.00 96.12 97 LYS A O 1
ATOM 745 N N . VAL A 1 98 ? 3.867 -4.864 5.990 1.00 96.94 98 VAL A N 1
ATOM 746 C CA . VAL A 1 98 ? 3.336 -5.357 4.714 1.00 96.94 98 VAL A CA 1
ATOM 747 C C . VAL A 1 98 ? 4.397 -5.231 3.629 1.00 96.94 98 VAL A C 1
ATOM 749 O O . VAL A 1 98 ? 5.107 -4.229 3.586 1.00 96.94 98 VAL A O 1
ATOM 752 N N . TYR A 1 99 ? 4.515 -6.242 2.770 1.00 97.06 99 TYR A N 1
ATOM 753 C CA . TYR A 1 99 ? 5.519 -6.294 1.712 1.00 97.06 99 TYR A CA 1
ATOM 754 C C . TYR A 1 99 ? 4.868 -6.649 0.379 1.00 97.06 99 TYR A C 1
ATOM 756 O O . TYR A 1 99 ? 4.141 -7.638 0.306 1.00 97.06 99 TYR A O 1
ATOM 764 N N . TRP A 1 100 ? 5.171 -5.843 -0.635 1.00 95.75 100 TRP A N 1
ATOM 765 C CA . TRP A 1 100 ? 4.866 -6.084 -2.037 1.00 95.75 100 TRP A CA 1
ATOM 766 C C . TRP A 1 100 ? 6.174 -6.260 -2.820 1.00 95.75 100 TRP A C 1
ATOM 768 O O . TRP A 1 100 ? 7.116 -5.476 -2.658 1.00 95.75 100 TRP A O 1
ATOM 778 N N . GLU A 1 101 ? 6.226 -7.240 -3.703 1.00 92.38 101 GLU A N 1
ATOM 779 C CA . GLU A 1 101 ? 7.290 -7.496 -4.655 1.00 92.38 101 GLU A CA 1
ATOM 780 C C . GLU A 1 101 ? 6.753 -7.238 -6.061 1.00 92.38 101 GLU A C 1
ATOM 782 O O . GLU A 1 101 ? 5.572 -7.388 -6.360 1.00 92.38 101 GLU A O 1
ATOM 787 N N . ASN A 1 102 ? 7.636 -6.822 -6.961 1.00 90.81 102 ASN A N 1
ATOM 788 C CA . ASN A 1 102 ? 7.291 -6.622 -8.366 1.00 90.81 102 ASN A CA 1
ATOM 789 C C . ASN A 1 102 ? 6.115 -5.646 -8.620 1.00 90.81 102 ASN A C 1
ATOM 791 O O . ASN A 1 102 ? 5.345 -5.812 -9.570 1.00 90.81 102 ASN A O 1
ATOM 795 N N . VAL A 1 103 ? 5.987 -4.590 -7.811 1.00 91.31 103 VAL A N 1
ATOM 796 C CA . VAL A 1 103 ? 5.003 -3.517 -7.999 1.00 91.31 103 VAL A CA 1
ATOM 797 C C . VAL A 1 103 ? 5.314 -2.767 -9.291 1.00 91.31 103 VAL A C 1
ATOM 799 O O . VAL A 1 103 ? 6.200 -1.917 -9.332 1.00 91.31 103 VAL A O 1
ATOM 802 N N . CYS A 1 104 ? 4.563 -3.074 -10.346 1.00 91.38 104 CYS A N 1
ATOM 803 C CA . CYS A 1 104 ? 4.636 -2.359 -11.616 1.00 91.38 104 CYS A CA 1
ATOM 804 C C . CYS A 1 104 ? 3.930 -1.000 -11.510 1.00 91.38 104 CYS A C 1
ATOM 806 O O . CYS A 1 104 ? 2.746 -0.943 -11.167 1.00 91.38 104 CYS A O 1
ATOM 808 N N . VAL A 1 105 ? 4.653 0.078 -11.805 1.00 91.94 105 VAL A N 1
ATOM 809 C CA . VAL A 1 105 ? 4.179 1.466 -11.805 1.00 91.94 105 VAL A CA 1
ATOM 810 C C . VAL A 1 105 ? 4.451 2.060 -13.181 1.00 91.94 105 VAL A C 1
ATOM 812 O O . VAL A 1 105 ? 5.573 1.986 -13.676 1.00 91.94 105 VAL A O 1
ATOM 815 N N . ASP A 1 106 ? 3.433 2.668 -13.785 1.00 91.50 106 ASP A N 1
ATOM 816 C CA . ASP A 1 106 ? 3.555 3.461 -15.010 1.00 91.50 106 ASP A CA 1
ATOM 817 C C . ASP A 1 106 ? 2.863 4.809 -14.777 1.00 91.50 106 ASP A C 1
ATOM 819 O O . ASP A 1 106 ? 1.637 4.918 -14.782 1.00 91.50 106 ASP A O 1
ATOM 823 N N . GLY A 1 107 ? 3.653 5.827 -14.441 1.00 92.44 107 GLY A N 1
ATOM 824 C CA . GLY A 1 107 ? 3.171 7.140 -14.022 1.00 92.44 107 GLY A CA 1
ATOM 825 C C . GLY A 1 107 ? 2.829 7.182 -12.535 1.00 92.44 107 GLY A C 1
ATOM 826 O O . GLY A 1 107 ? 3.612 7.704 -11.745 1.00 92.44 107 GLY A O 1
ATOM 827 N N . ARG A 1 108 ? 1.668 6.644 -12.146 1.00 94.19 108 ARG A N 1
ATOM 828 C CA . ARG A 1 108 ? 1.172 6.686 -10.760 1.00 94.19 108 ARG A CA 1
ATOM 829 C C . ARG A 1 108 ? 0.413 5.416 -10.396 1.00 94.19 108 ARG A C 1
ATOM 831 O O . ARG A 1 108 ? -0.495 5.004 -11.113 1.00 94.19 108 ARG A O 1
ATOM 838 N N . LYS A 1 109 ? 0.730 4.841 -9.237 1.00 94.38 109 LYS A N 1
ATOM 839 C CA . LYS A 1 109 ? 0.037 3.685 -8.656 1.00 94.38 109 LYS A CA 1
ATOM 840 C C . LYS A 1 109 ? -0.366 3.966 -7.214 1.00 94.38 109 LYS A C 1
ATOM 842 O O . LYS A 1 109 ? 0.386 4.587 -6.471 1.00 94.38 109 LYS A O 1
ATOM 847 N N . VAL A 1 110 ? -1.553 3.508 -6.821 1.00 95.38 110 VAL A N 1
ATOM 848 C CA . VAL A 1 110 ? -2.076 3.657 -5.457 1.00 95.38 110 VAL A CA 1
ATOM 849 C C . VAL A 1 110 ? -2.364 2.278 -4.882 1.00 95.38 110 VAL A C 1
ATOM 851 O O . VAL A 1 110 ? -3.160 1.529 -5.442 1.00 95.38 110 VAL A O 1
ATOM 854 N N . ILE A 1 111 ? -1.734 1.963 -3.755 1.00 95.50 111 ILE A N 1
ATOM 855 C CA . ILE A 1 111 ? -1.898 0.708 -3.019 1.00 95.50 111 ILE A CA 1
ATOM 856 C C . ILE A 1 111 ? -2.638 1.012 -1.722 1.00 95.50 111 ILE A C 1
ATOM 858 O O . ILE A 1 111 ? -2.258 1.927 -0.992 1.00 95.50 111 ILE A O 1
ATOM 862 N N . ASN A 1 112 ? -3.695 0.250 -1.431 1.00 95.88 112 ASN A N 1
ATOM 863 C CA . ASN A 1 112 ? -4.559 0.501 -0.282 1.00 95.88 112 ASN A CA 1
ATOM 864 C C . ASN A 1 112 ? -4.750 -0.748 0.572 1.00 95.88 112 ASN A C 1
ATOM 866 O O . ASN A 1 112 ? -4.980 -1.850 0.067 1.00 95.88 112 ASN A O 1
ATOM 870 N N . TYR A 1 113 ? -4.749 -0.551 1.884 1.00 95.38 113 TYR A N 1
ATOM 871 C CA . TYR A 1 113 ? -5.152 -1.579 2.828 1.00 95.38 113 TYR A CA 1
ATOM 872 C C . TYR A 1 113 ? -5.776 -0.965 4.082 1.00 95.38 113 TYR A C 1
ATOM 874 O O . TYR A 1 113 ? -5.578 0.209 4.398 1.00 95.38 113 TYR A O 1
ATOM 882 N N . LYS A 1 114 ? -6.581 -1.762 4.776 1.00 94.62 114 LYS A N 1
ATOM 883 C CA . LYS A 1 114 ? -7.325 -1.381 5.972 1.00 94.62 114 LYS A CA 1
ATOM 884 C C . LYS A 1 114 ? -6.917 -2.284 7.128 1.00 94.62 114 LYS A C 1
ATOM 886 O O . LYS A 1 114 ? -6.777 -3.489 6.953 1.00 94.62 114 LYS A O 1
ATOM 891 N N . ILE A 1 115 ? -6.762 -1.708 8.308 1.00 93.25 115 ILE A N 1
ATOM 892 C CA . ILE A 1 115 ? -6.531 -2.414 9.565 1.00 93.25 115 ILE A CA 1
ATOM 893 C C . ILE A 1 115 ? -7.756 -2.157 10.443 1.00 93.25 115 ILE A C 1
ATOM 895 O O . ILE A 1 115 ? -8.143 -1.003 10.636 1.00 93.25 115 ILE A O 1
ATOM 899 N N . VAL A 1 116 ? -8.384 -3.227 10.918 1.00 88.19 116 VAL A N 1
ATOM 900 C CA . VAL A 1 116 ? -9.566 -3.177 11.786 1.00 88.19 116 VAL A CA 1
ATOM 901 C C . VAL A 1 116 ? -9.136 -3.549 13.201 1.00 88.19 116 VAL A C 1
ATOM 903 O O . VAL A 1 116 ? -8.449 -4.562 13.375 1.00 88.19 116 VAL A O 1
ATOM 906 N N . GLU A 1 117 ? -9.527 -2.710 14.160 1.00 81.50 117 GLU A N 1
ATOM 907 C CA . GLU A 1 117 ? -9.402 -2.918 15.610 1.00 81.50 117 GLU A CA 1
ATOM 908 C C . GLU A 1 117 ? -10.775 -3.142 16.261 1.00 81.50 117 GLU A C 1
ATOM 910 O O . GLU A 1 117 ? -11.785 -2.597 15.741 1.00 81.50 117 GLU A O 1
#

pLDDT: mean 87.68, std 10.31, range [50.84, 97.06]